Protein AF-A0A4S1DZL4-F1 (afdb_monomer_lite)

Secondary structure (DSSP, 8-state):
--HHHHHHHHHHHHHHHHHHHHHS-------EEEEEE-TTSSSEEEEEE-TTT----TTSEEEEEEETTEEEEEES-S-GGG-TT-TTS----

InterPro domains:
  IPR045391 Protein of unknown function DUF6520 [PF20130] (1-81)

Radius of gyration: 23.51 Å; chains: 1; bounding box: 52×24×74 Å

Structure (mmCIF, N/CA/C/O backbone):
data_AF-A0A4S1DZL4-F1
#
_entry.id   AF-A0A4S1DZL4-F1
#
loop_
_atom_site.group_PDB
_atom_site.id
_atom_site.type_symbol
_atom_site.label_atom_id
_atom_site.label_alt_id
_atom_site.label_comp_id
_atom_site.label_asym_id
_atom_site.label_entity_id
_atom_site.label_seq_id
_atom_site.pdbx_PDB_ins_code
_atom_site.Cartn_x
_atom_site.Cartn_y
_atom_site.Cartn_z
_atom_site.occupancy
_atom_site.B_iso_or_equiv
_atom_site.auth_seq_id
_atom_site.auth_comp_id
_atom_site.auth_asym_id
_atom_site.auth_atom_id
_atom_site.pdbx_PDB_model_num
ATOM 1 N N . MET A 1 1 ? -39.275 -7.529 48.764 1.00 50.50 1 MET A N 1
ATOM 2 C CA . MET A 1 1 ? -38.764 -6.240 48.233 1.00 50.50 1 MET A CA 1
ATOM 3 C C . MET A 1 1 ? -37.496 -6.356 47.355 1.00 50.50 1 MET A C 1
ATOM 5 O O . MET A 1 1 ? -37.039 -5.341 46.857 1.00 50.50 1 MET A O 1
ATOM 9 N N . LYS A 1 2 ? -36.942 -7.558 47.092 1.00 49.97 2 LYS A N 1
ATOM 10 C CA . LYS A 1 2 ? -35.661 -7.739 46.364 1.00 49.97 2 LYS A CA 1
ATOM 11 C C . LYS A 1 2 ? -35.757 -7.720 44.821 1.00 49.97 2 LYS A C 1
ATOM 13 O O . LYS A 1 2 ? -34.814 -7.313 44.160 1.00 49.97 2 LYS A O 1
ATOM 18 N N . LEU A 1 3 ? -36.905 -8.087 44.242 1.00 53.69 3 LEU A N 1
ATOM 19 C CA . LEU A 1 3 ? -37.088 -8.209 42.781 1.00 53.69 3 LEU A CA 1
ATOM 20 C C . LEU A 1 3 ? -37.189 -6.869 42.025 1.00 53.69 3 LEU A C 1
ATOM 22 O O . LEU A 1 3 ? -36.889 -6.814 40.836 1.00 53.69 3 LEU A O 1
ATOM 26 N N . LYS A 1 4 ? -37.599 -5.778 42.691 1.00 52.59 4 LYS A N 1
ATOM 27 C CA . LYS A 1 4 ? -37.749 -4.459 42.044 1.00 52.59 4 LYS A CA 1
ATOM 28 C C . LYS A 1 4 ? -36.413 -3.746 41.818 1.00 52.59 4 LYS A C 1
ATOM 30 O O . LYS A 1 4 ? -36.274 -3.075 40.804 1.00 52.59 4 LYS A O 1
ATOM 35 N N . MET A 1 5 ? -35.430 -3.927 42.706 1.00 52.69 5 MET A N 1
ATOM 36 C CA . MET A 1 5 ? -34.110 -3.299 42.545 1.00 52.69 5 MET A CA 1
ATOM 37 C C . MET A 1 5 ? -33.358 -3.847 41.324 1.00 52.69 5 MET A C 1
ATOM 39 O O . MET A 1 5 ? -32.729 -3.083 40.601 1.00 52.69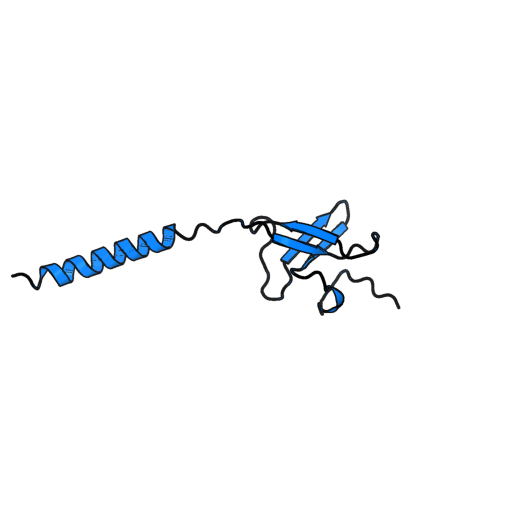 5 MET A O 1
ATOM 43 N N . PHE A 1 6 ? -33.504 -5.140 41.019 1.00 54.12 6 PHE A N 1
ATOM 44 C CA . PHE A 1 6 ? -32.826 -5.767 39.879 1.00 54.12 6 PHE A CA 1
ATOM 45 C C . PHE A 1 6 ? -33.266 -5.192 38.521 1.00 54.12 6 PHE A C 1
ATOM 47 O O . PHE A 1 6 ? -32.440 -5.017 37.632 1.00 54.12 6 PHE A O 1
ATOM 54 N N . LYS A 1 7 ? -34.547 -4.821 38.371 1.00 55.34 7 LYS A N 1
ATOM 55 C CA . LYS A 1 7 ? -35.077 -4.206 37.137 1.00 55.34 7 LYS A CA 1
ATOM 56 C C . LYS A 1 7 ? -34.567 -2.785 36.881 1.00 55.34 7 LYS A C 1
ATOM 58 O O . LYS A 1 7 ? -34.602 -2.345 35.740 1.00 55.34 7 LYS A O 1
ATOM 63 N N . VAL A 1 8 ? -34.114 -2.080 37.917 1.00 60.28 8 VAL A N 1
ATOM 64 C CA . VAL A 1 8 ? -33.611 -0.699 37.808 1.00 60.28 8 VAL A CA 1
ATOM 65 C C . VAL A 1 8 ? -32.095 -0.676 37.623 1.00 60.28 8 VAL A C 1
ATOM 67 O O . VAL A 1 8 ? -31.578 0.153 36.886 1.00 60.28 8 VAL A O 1
ATOM 70 N N . ILE A 1 9 ? -31.378 -1.617 38.239 1.00 63.50 9 ILE A N 1
ATOM 71 C CA . ILE A 1 9 ? -29.912 -1.686 38.172 1.00 63.50 9 ILE A CA 1
ATOM 72 C C . ILE A 1 9 ? -29.444 -2.262 36.828 1.00 63.50 9 ILE A C 1
ATOM 74 O O . ILE A 1 9 ? -28.460 -1.789 36.266 1.00 63.50 9 ILE A O 1
ATOM 78 N N . LEU A 1 10 ? -30.172 -3.240 36.278 1.00 66.94 10 LEU A N 1
ATOM 79 C CA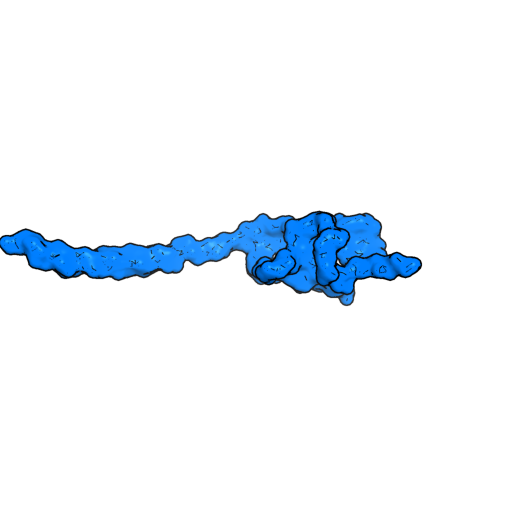 . LEU A 1 10 ? -29.827 -3.885 35.010 1.00 66.94 10 LEU A CA 1
ATOM 80 C C . LEU A 1 10 ? -29.665 -2.902 33.829 1.00 66.94 10 LEU A C 1
ATOM 82 O O . LEU A 1 10 ? -28.620 -2.954 33.184 1.00 66.94 10 LEU A O 1
ATOM 86 N N . PRO A 1 11 ? -30.609 -1.980 33.538 1.00 67.88 11 PRO A N 1
ATOM 87 C CA . PRO A 1 11 ? -30.443 -1.045 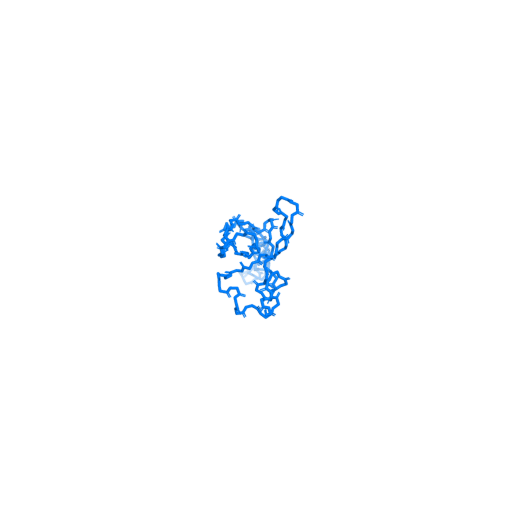32.424 1.00 67.88 11 PRO A CA 1
ATOM 88 C C . PRO A 1 11 ? -29.277 -0.073 32.638 1.00 67.88 11 PRO A C 1
ATOM 90 O O . PRO A 1 11 ? -28.592 0.265 31.680 1.00 67.88 11 PRO A O 1
ATOM 93 N N . VAL A 1 12 ? -29.001 0.335 33.881 1.00 72.94 12 VAL A N 1
ATOM 94 C CA . VAL A 1 12 ? -27.880 1.236 34.197 1.00 72.94 12 VAL A CA 1
ATOM 95 C C . VAL A 1 12 ? -26.541 0.554 33.921 1.00 72.94 12 VAL A C 1
ATOM 97 O O . VAL A 1 12 ? -25.670 1.144 33.289 1.00 72.94 12 VAL A O 1
ATOM 100 N N . VAL A 1 13 ? -26.391 -0.712 34.320 1.00 74.88 13 VAL A N 1
ATOM 101 C CA . VAL A 1 13 ? -25.179 -1.495 34.037 1.00 74.88 13 VAL A CA 1
ATOM 102 C C . VAL A 1 13 ? -25.005 -1.710 32.534 1.00 74.88 13 VAL A C 1
ATOM 104 O O . VAL A 1 13 ? -23.895 -1.566 32.035 1.00 74.88 13 VAL A O 1
ATOM 107 N N . VAL A 1 14 ? -26.087 -1.981 31.797 1.00 76.94 14 VAL A N 1
ATOM 108 C CA . VAL A 1 14 ? -26.046 -2.122 30.331 1.00 76.94 14 VAL A CA 1
ATOM 109 C C . VAL A 1 14 ? -25.601 -0.823 29.657 1.00 76.94 14 VAL A C 1
ATOM 111 O O . VAL A 1 14 ? -24.755 -0.867 28.768 1.00 76.94 14 VAL A O 1
ATOM 114 N N . PHE A 1 15 ? -26.105 0.331 30.103 1.00 73.88 15 PHE A N 1
ATOM 115 C CA . PHE A 1 15 ? -25.688 1.629 29.569 1.00 73.88 15 PHE A CA 1
ATOM 116 C C . PHE A 1 15 ? -24.209 1.922 29.839 1.00 73.88 15 PHE A C 1
ATOM 118 O O . PHE A 1 15 ? -23.494 2.324 28.923 1.00 73.88 15 PHE A O 1
ATOM 125 N N . ILE A 1 16 ? -23.732 1.668 31.061 1.00 76.25 16 ILE A N 1
ATOM 126 C CA . ILE A 1 16 ? -22.322 1.871 31.424 1.00 76.25 16 ILE A CA 1
ATOM 127 C C . ILE A 1 16 ? -21.420 0.933 30.609 1.00 76.25 16 ILE A C 1
ATOM 129 O O . ILE A 1 16 ? -20.403 1.365 30.063 1.00 76.25 16 ILE A O 1
ATOM 133 N N . PHE A 1 17 ? -21.812 -0.333 30.459 1.00 74.50 17 PHE A N 1
ATOM 134 C CA . PHE A 1 17 ? -21.053 -1.319 29.690 1.00 74.50 17 PHE A CA 1
ATOM 135 C C . PHE A 1 17 ? -21.006 -0.972 28.195 1.00 74.50 17 PHE A C 1
ATOM 137 O O . PHE A 1 17 ? -19.949 -1.062 27.576 1.00 74.50 17 PHE A O 1
ATOM 144 N N . ALA A 1 18 ? -22.118 -0.494 27.626 1.00 69.38 18 ALA A N 1
ATOM 145 C CA . ALA A 1 18 ? -22.170 -0.016 26.246 1.00 69.38 18 ALA A CA 1
ATOM 146 C C . ALA A 1 18 ? -21.265 1.208 26.027 1.00 69.38 18 ALA A C 1
ATOM 148 O O . ALA A 1 18 ? -20.514 1.244 25.056 1.00 69.38 18 ALA A O 1
ATOM 149 N N . SER A 1 19 ? -21.272 2.177 26.951 1.00 66.75 19 SER A N 1
ATOM 150 C CA . SER A 1 19 ? -20.372 3.334 26.862 1.00 66.75 19 SER A CA 1
ATOM 151 C C . SER A 1 19 ? -18.896 2.953 26.989 1.00 66.75 19 SER A C 1
ATOM 153 O O . SER A 1 19 ? -18.064 3.529 26.295 1.00 66.75 19 SER A O 1
ATOM 155 N N . ALA A 1 20 ? -18.572 1.950 27.811 1.00 64.62 20 ALA A N 1
ATOM 156 C CA . ALA A 1 20 ? -17.207 1.459 27.954 1.00 64.62 20 ALA A CA 1
ATOM 157 C C . ALA A 1 20 ? -16.711 0.764 26.676 1.00 64.62 20 ALA A C 1
ATOM 159 O O . ALA A 1 20 ? -15.588 1.013 26.252 1.00 64.62 20 ALA A O 1
ATOM 160 N N . LEU A 1 21 ? -17.549 -0.048 26.018 1.00 63.44 21 LEU A N 1
ATOM 161 C CA . LEU A 1 21 ? -17.200 -0.733 24.764 1.00 63.44 21 LEU A CA 1
ATOM 162 C C . LEU A 1 21 ? -16.817 0.243 23.639 1.00 63.44 21 LEU A C 1
ATOM 164 O O . LEU A 1 21 ? -15.891 -0.042 22.883 1.00 63.44 21 LEU A O 1
ATOM 168 N N . CYS A 1 22 ? -17.458 1.414 23.570 1.00 59.78 22 CYS A N 1
ATOM 169 C CA . CYS A 1 22 ? -17.114 2.456 22.596 1.00 59.78 22 CYS A CA 1
ATOM 170 C C . CYS A 1 22 ? -15.727 3.083 22.829 1.00 59.78 22 CYS A C 1
ATOM 172 O O . CYS A 1 22 ? -15.160 3.657 21.906 1.00 59.78 22 CYS A O 1
ATOM 174 N N . SER A 1 23 ? -15.167 2.996 24.040 1.00 59.84 23 SER A N 1
ATOM 175 C CA . SER A 1 23 ? -13.857 3.582 24.367 1.00 59.84 23 SER A CA 1
ATOM 176 C C . SER A 1 23 ? -12.672 2.653 24.086 1.00 59.84 23 SER A C 1
ATOM 178 O O . SER A 1 23 ? -11.536 3.119 24.077 1.00 59.84 23 SER A O 1
ATOM 180 N N . PHE A 1 24 ? -12.905 1.359 23.837 1.00 58.75 24 PHE A N 1
ATOM 181 C CA . PHE A 1 24 ? -11.834 0.388 23.564 1.00 58.75 24 PHE A CA 1
ATOM 182 C C . PHE A 1 24 ? -11.501 0.223 22.080 1.00 58.75 24 PHE A C 1
ATOM 184 O O . PHE A 1 24 ? -10.532 -0.459 21.750 1.00 58.75 24 PHE A O 1
ATOM 191 N N . THR A 1 25 ? -12.241 0.860 21.172 1.00 57.47 25 THR A N 1
ATOM 192 C CA . THR A 1 25 ? -11.871 0.893 19.753 1.00 57.47 25 THR A CA 1
ATOM 193 C C . THR A 1 25 ? -10.809 1.966 19.522 1.00 57.47 25 THR A C 1
ATOM 195 O O . THR A 1 25 ? -11.036 2.963 18.840 1.00 57.47 25 THR A O 1
ATOM 198 N N . VAL A 1 26 ? -9.635 1.785 20.125 1.00 55.78 26 VAL A N 1
ATOM 199 C CA . VAL A 1 26 ? -8.428 2.468 19.662 1.00 55.78 26 VAL A CA 1
ATOM 200 C C . VAL A 1 26 ? -8.132 1.862 18.297 1.00 55.78 26 VAL A C 1
ATOM 202 O O . VAL A 1 26 ? -7.813 0.677 18.195 1.00 55.78 26 VAL A O 1
ATOM 205 N N . ASN A 1 27 ? -8.339 2.644 17.239 1.00 56.19 27 ASN A N 1
ATOM 206 C CA . ASN A 1 27 ? -7.986 2.260 15.881 1.00 56.19 27 ASN A CA 1
ATOM 207 C C . ASN A 1 27 ? -6.457 2.151 15.852 1.00 56.19 27 ASN A C 1
ATOM 209 O O . ASN A 1 27 ? -5.758 3.151 15.725 1.00 56.19 27 ASN A O 1
ATOM 213 N N . SER A 1 28 ? -5.937 0.965 16.157 1.00 56.38 28 SER A N 1
ATOM 214 C CA . SER A 1 28 ? -4.506 0.771 16.338 1.00 56.38 28 SER A CA 1
ATOM 215 C C . SER A 1 28 ? -3.846 0.945 14.973 1.00 56.38 28 SER A C 1
ATOM 217 O O . SER A 1 28 ? -4.126 0.174 14.053 1.00 56.38 28 SER A O 1
ATOM 219 N N . ASP A 1 29 ? -2.993 1.961 14.832 1.00 65.44 29 ASP A N 1
ATOM 220 C CA . ASP A 1 29 ? -2.126 2.141 13.667 1.00 65.44 29 ASP A CA 1
ATOM 221 C C . ASP A 1 29 ? -1.102 1.005 13.632 1.00 65.44 29 ASP A C 1
ATOM 223 O O . ASP A 1 29 ? 0.027 1.121 14.106 1.00 65.44 29 ASP A O 1
ATOM 227 N N . ILE A 1 30 ? -1.529 -0.146 13.124 1.00 74.12 30 ILE A N 1
ATOM 228 C CA . ILE A 1 30 ? -0.652 -1.286 12.901 1.00 74.12 30 ILE A CA 1
ATOM 229 C C . ILE A 1 30 ? 0.098 -1.006 11.596 1.00 74.12 30 ILE A C 1
ATOM 231 O O . ILE A 1 30 ? -0.564 -0.843 10.565 1.00 74.12 30 ILE A O 1
ATOM 235 N N . PRO A 1 31 ? 1.442 -0.942 11.612 1.00 80.88 31 PRO A N 1
ATOM 236 C CA . PRO A 1 31 ? 2.211 -0.804 10.389 1.00 80.88 31 PRO A CA 1
ATOM 237 C C . PRO A 1 31 ? 1.989 -2.030 9.501 1.00 80.88 31 PRO A C 1
ATOM 239 O O . PRO A 1 31 ? 1.965 -3.167 9.975 1.00 80.88 31 PRO A O 1
ATOM 242 N N . ARG A 1 32 ? 1.805 -1.797 8.206 1.00 81.50 32 ARG A N 1
ATOM 243 C CA . ARG A 1 32 ? 1.577 -2.828 7.192 1.00 81.50 32 ARG A CA 1
ATOM 244 C C . ARG A 1 32 ? 2.546 -2.629 6.044 1.00 81.50 32 ARG A C 1
ATOM 246 O O . ARG A 1 32 ? 2.886 -1.498 5.716 1.00 81.50 32 ARG A O 1
ATOM 253 N N . VAL A 1 33 ? 2.953 -3.726 5.423 1.00 87.31 33 VAL A N 1
ATOM 254 C CA . VAL A 1 33 ? 3.719 -3.677 4.178 1.00 87.31 33 VAL A CA 1
ATOM 255 C C . VAL A 1 33 ? 2.740 -3.531 3.019 1.00 87.31 33 VAL A C 1
ATOM 257 O O . VAL A 1 33 ? 1.697 -4.184 2.988 1.00 87.31 33 VAL A O 1
ATOM 260 N N . ALA A 1 34 ? 3.073 -2.639 2.101 1.00 86.69 34 ALA A N 1
ATOM 261 C CA . ALA A 1 34 ? 2.355 -2.379 0.872 1.00 86.69 34 ALA A CA 1
ATOM 262 C C . ALA A 1 34 ? 3.324 -2.436 -0.306 1.00 86.69 34 ALA A C 1
ATOM 264 O O . ALA A 1 34 ? 4.514 -2.169 -0.148 1.00 86.69 34 ALA A O 1
ATOM 265 N N . TYR A 1 35 ? 2.795 -2.751 -1.480 1.00 86.94 35 TYR A N 1
ATOM 266 C CA . TYR A 1 35 ? 3.579 -2.994 -2.682 1.00 86.94 35 TYR A CA 1
ATOM 267 C C . TYR A 1 35 ? 3.141 -2.077 -3.816 1.00 86.94 35 TYR A C 1
ATOM 269 O O . TYR A 1 35 ? 1.962 -1.739 -3.917 1.00 86.94 35 TYR A O 1
ATOM 277 N N . TYR A 1 36 ? 4.079 -1.684 -4.669 1.00 85.19 36 TYR A N 1
ATOM 278 C CA . TYR A 1 36 ? 3.806 -0.912 -5.878 1.00 85.19 36 TYR A CA 1
ATOM 279 C C . TYR A 1 36 ? 4.793 -1.264 -6.987 1.00 85.19 36 TYR A C 1
ATOM 281 O O . TYR A 1 36 ? 5.874 -1.791 -6.728 1.00 85.19 36 TYR A O 1
ATOM 289 N N . ASP A 1 37 ? 4.401 -0.980 -8.224 1.00 84.44 37 ASP A N 1
ATOM 290 C CA . ASP A 1 37 ? 5.249 -1.157 -9.399 1.00 84.44 37 ASP A CA 1
ATOM 291 C C . ASP A 1 37 ? 5.802 0.206 -9.829 1.00 84.44 37 ASP A C 1
ATOM 293 O O . ASP A 1 37 ? 5.031 1.154 -10.010 1.00 84.44 37 ASP A O 1
ATOM 297 N N . ASP A 1 38 ? 7.127 0.315 -9.955 1.00 81.88 38 ASP A N 1
ATOM 298 C CA . ASP A 1 38 ? 7.783 1.492 -10.523 1.00 81.88 38 ASP A CA 1
ATOM 299 C C . ASP A 1 38 ? 8.352 1.128 -11.897 1.00 81.88 38 ASP A C 1
ATOM 301 O O . ASP A 1 38 ? 9.306 0.358 -11.970 1.00 81.88 38 ASP A O 1
ATOM 305 N N . PRO A 1 39 ? 7.853 1.718 -12.997 1.00 77.06 39 PRO A N 1
ATOM 306 C CA . PRO A 1 39 ? 8.334 1.388 -14.336 1.00 77.06 39 PRO A CA 1
ATOM 307 C C . PRO A 1 39 ? 9.823 1.707 -14.561 1.00 77.06 39 PRO A C 1
ATOM 309 O O . PRO A 1 39 ? 10.408 1.234 -15.534 1.00 77.06 39 PRO A O 1
ATOM 312 N N . ASN A 1 40 ? 10.445 2.513 -13.696 1.00 80.00 40 ASN A N 1
ATOM 313 C CA . ASN A 1 40 ? 11.860 2.872 -13.776 1.00 80.00 40 ASN A CA 1
ATOM 314 C C . ASN A 1 40 ? 12.770 1.936 -12.966 1.00 80.00 40 ASN A C 1
ATOM 316 O O . ASN A 1 40 ? 13.988 1.969 -13.155 1.00 80.00 40 ASN A O 1
ATOM 320 N N . ILE A 1 41 ? 12.215 1.130 -12.055 1.00 81.62 41 ILE A N 1
ATOM 321 C CA . ILE A 1 41 ? 12.970 0.218 -11.193 1.00 81.62 41 ILE A CA 1
ATOM 322 C C . ILE A 1 41 ? 12.495 -1.201 -11.478 1.00 81.62 41 ILE A C 1
ATOM 324 O O . ILE A 1 41 ? 11.329 -1.528 -11.314 1.00 81.62 41 ILE A O 1
ATOM 328 N N . ALA A 1 42 ? 13.408 -2.077 -11.891 1.00 81.75 42 ALA A N 1
ATOM 329 C CA . ALA A 1 42 ? 13.041 -3.460 -12.153 1.00 81.75 42 ALA A CA 1
ATOM 330 C C . ALA A 1 42 ? 12.569 -4.157 -10.861 1.00 81.75 42 ALA A C 1
ATOM 332 O O . ALA A 1 42 ? 13.336 -4.288 -9.906 1.00 81.75 42 ALA A O 1
ATOM 333 N N . GLY A 1 43 ? 11.334 -4.660 -10.881 1.00 82.44 43 GLY A N 1
ATOM 334 C CA . GLY A 1 43 ? 10.742 -5.457 -9.807 1.00 82.44 43 GLY A CA 1
ATOM 335 C C . GLY A 1 43 ? 9.794 -4.677 -8.894 1.00 82.44 43 GLY A C 1
ATOM 336 O O . GLY A 1 43 ? 9.822 -3.450 -8.819 1.00 82.44 43 GLY A O 1
ATOM 337 N N . VAL A 1 44 ? 8.963 -5.426 -8.168 1.00 86.94 44 VAL A N 1
ATOM 338 C CA . VAL A 1 44 ? 7.966 -4.872 -7.244 1.00 86.94 44 VAL A CA 1
ATOM 339 C C . VAL A 1 44 ? 8.657 -4.231 -6.046 1.00 86.94 44 VAL A C 1
ATOM 341 O O . VAL A 1 44 ? 9.502 -4.847 -5.397 1.00 86.94 44 VAL A O 1
ATOM 344 N N . GLN A 1 45 ? 8.275 -2.994 -5.749 1.00 87.25 45 GLN A N 1
ATOM 345 C CA . GLN A 1 45 ? 8.783 -2.232 -4.619 1.00 87.25 45 GLN A CA 1
ATOM 346 C C . GLN A 1 45 ? 7.882 -2.417 -3.399 1.00 87.25 45 GLN A C 1
ATOM 348 O O . GLN A 1 45 ? 6.672 -2.612 -3.528 1.00 87.25 45 GLN A O 1
ATOM 353 N N . GLU A 1 46 ? 8.467 -2.315 -2.207 1.00 89.00 46 GLU A N 1
ATOM 354 C CA . GLU A 1 46 ? 7.755 -2.419 -0.933 1.00 89.00 46 GLU A CA 1
ATOM 355 C C . GLU A 1 46 ? 7.897 -1.141 -0.100 1.00 89.00 46 GLU A C 1
ATOM 357 O O . GLU A 1 46 ? 8.919 -0.453 -0.123 1.00 89.00 46 GLU A O 1
ATOM 362 N N . VAL A 1 47 ? 6.851 -0.807 0.651 1.00 86.38 47 VAL A N 1
ATOM 363 C CA . VAL A 1 47 ? 6.824 0.338 1.561 1.00 86.38 47 VAL A CA 1
ATOM 364 C C . VAL A 1 47 ? 6.002 0.002 2.798 1.00 86.38 47 VAL A C 1
ATOM 366 O O . VAL A 1 47 ? 4.981 -0.679 2.725 1.00 86.38 47 VAL A O 1
ATOM 369 N N . THR A 1 48 ? 6.440 0.480 3.962 1.00 86.62 48 THR A N 1
ATOM 370 C CA . THR A 1 48 ? 5.665 0.338 5.199 1.00 86.62 48 THR A CA 1
ATOM 371 C C . THR A 1 48 ? 4.720 1.524 5.357 1.00 86.62 48 THR A C 1
ATOM 373 O O . THR A 1 48 ? 5.157 2.672 5.388 1.00 86.62 48 THR A O 1
ATOM 376 N N . ILE A 1 49 ? 3.430 1.236 5.482 1.00 82.38 49 ILE A N 1
ATOM 377 C CA . ILE A 1 49 ? 2.350 2.205 5.679 1.00 82.38 49 ILE A CA 1
ATOM 378 C C . ILE A 1 49 ? 1.660 1.998 7.028 1.00 82.38 49 ILE A C 1
ATOM 380 O O . ILE A 1 49 ? 1.792 0.960 7.670 1.00 82.38 49 ILE A O 1
ATOM 384 N N . THR A 1 50 ? 0.872 2.982 7.434 1.00 77.38 50 THR A N 1
ATOM 385 C CA . THR A 1 50 ? -0.014 2.954 8.607 1.00 77.38 50 THR A CA 1
ATOM 386 C C . THR A 1 50 ? -1.452 3.247 8.178 1.00 77.38 50 THR A C 1
ATOM 388 O O . THR A 1 50 ? -1.685 3.766 7.086 1.00 77.38 50 THR A O 1
ATOM 391 N N . CYS A 1 51 ? -2.440 2.962 9.028 1.00 67.19 51 CYS A N 1
ATOM 392 C CA . CYS A 1 51 ? -3.841 3.266 8.716 1.00 67.19 51 CYS A CA 1
ATOM 393 C C . CYS A 1 51 ? -4.096 4.778 8.562 1.00 67.19 51 CYS A C 1
ATOM 395 O O . CYS A 1 51 ? -4.963 5.171 7.786 1.00 67.19 51 CYS A O 1
ATOM 397 N N . LEU A 1 52 ? -3.322 5.622 9.256 1.00 66.75 52 LEU A N 1
ATOM 398 C CA . LEU A 1 52 ? -3.311 7.079 9.068 1.00 66.75 52 LEU A CA 1
ATOM 399 C C . LEU A 1 52 ? -2.861 7.519 7.672 1.00 66.75 52 LEU A C 1
ATOM 401 O O . LEU A 1 52 ? -3.319 8.548 7.181 1.00 66.75 52 LEU A O 1
ATOM 405 N N . THR A 1 53 ? -1.934 6.782 7.058 1.00 68.94 53 THR A N 1
ATOM 406 C CA . THR A 1 53 ? -1.395 7.131 5.737 1.00 68.94 53 THR A CA 1
ATOM 407 C C . THR A 1 53 ? -2.236 6.535 4.616 1.00 68.94 53 THR A C 1
ATOM 409 O O . THR A 1 53 ? -2.432 7.203 3.605 1.00 68.94 53 THR A O 1
ATOM 412 N N . CYS A 1 54 ? -2.783 5.329 4.808 1.00 69.69 54 CYS A N 1
ATOM 413 C CA . CYS A 1 54 ? -3.595 4.644 3.809 1.00 69.69 54 CYS A CA 1
ATOM 414 C C . CYS A 1 54 ? -4.672 3.750 4.431 1.00 69.69 54 CYS A C 1
ATOM 416 O O . CYS A 1 54 ? -4.385 2.871 5.245 1.00 69.69 54 CYS A O 1
ATOM 418 N N . SER A 1 55 ? -5.918 3.920 3.985 1.00 64.38 55 SER A N 1
ATOM 419 C CA . SER A 1 55 ? -7.046 3.072 4.373 1.00 64.38 55 SER A CA 1
ATOM 420 C C . SER A 1 55 ? -7.318 2.013 3.312 1.00 64.38 55 SER A C 1
ATOM 422 O O . SER A 1 55 ? -7.557 2.367 2.165 1.00 64.38 55 SER A O 1
ATOM 424 N N . ILE A 1 56 ? -7.379 0.740 3.703 1.00 62.12 56 ILE A N 1
ATOM 425 C CA . ILE A 1 56 ? -7.730 -0.367 2.801 1.00 62.12 56 ILE A CA 1
ATOM 426 C C . ILE A 1 56 ? -9.068 -0.064 2.124 1.00 62.12 56 ILE A C 1
ATOM 428 O O . ILE A 1 56 ? -10.106 -0.009 2.788 1.00 62.12 56 ILE A O 1
ATOM 432 N N . THR A 1 57 ? -9.051 0.118 0.809 1.00 59.50 57 THR A N 1
ATOM 433 C CA . THR A 1 57 ? -10.285 0.166 0.033 1.00 59.50 57 THR A CA 1
ATOM 434 C C . THR A 1 57 ? -10.736 -1.276 -0.203 1.00 59.50 57 THR A C 1
ATOM 436 O O . THR A 1 57 ? -9.918 -2.184 -0.359 1.00 59.50 57 THR A O 1
ATOM 439 N N . GLY A 1 58 ? -12.045 -1.535 -0.154 1.00 51.00 58 GLY A N 1
ATOM 440 C CA . GLY A 1 58 ? -12.609 -2.896 -0.194 1.00 51.00 58 GLY A CA 1
ATOM 441 C C . GLY A 1 58 ? -12.308 -3.708 -1.466 1.00 51.00 58 GLY A C 1
ATOM 442 O O . GLY A 1 58 ? -12.800 -4.824 -1.588 1.00 51.00 58 GLY A O 1
ATOM 443 N N . THR A 1 59 ? -1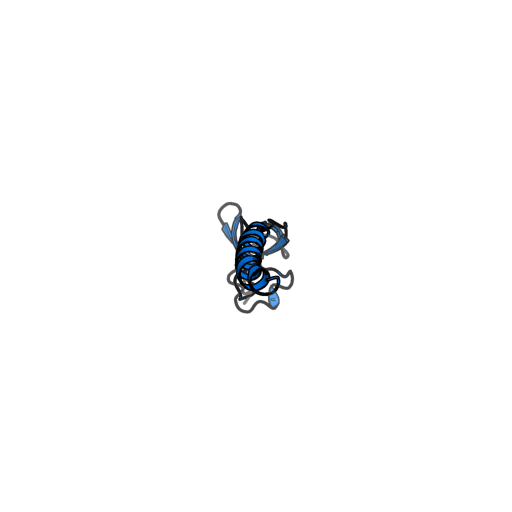1.528 -3.162 -2.402 1.00 59.12 59 THR A N 1
ATOM 444 C CA . THR A 1 59 ? -11.083 -3.777 -3.659 1.00 59.12 59 THR A CA 1
ATOM 445 C C . THR A 1 59 ? -9.694 -4.421 -3.573 1.00 59.12 59 THR A C 1
ATOM 447 O O . THR A 1 59 ? -9.269 -5.048 -4.536 1.00 59.12 59 THR A O 1
ATOM 450 N N . GLY A 1 60 ? -8.993 -4.309 -2.437 1.00 59.16 60 GLY A N 1
ATOM 451 C CA . GLY A 1 60 ? -7.610 -4.792 -2.279 1.00 59.16 60 GLY A CA 1
ATOM 452 C C . GLY A 1 60 ? -6.546 -3.724 -2.563 1.00 59.16 60 GLY A C 1
ATOM 453 O O . GLY A 1 60 ? -5.376 -3.918 -2.211 1.00 59.16 60 GLY A O 1
ATOM 454 N N . ASP A 1 61 ? -6.976 -2.582 -3.101 1.00 61.25 61 ASP A N 1
ATOM 455 C CA . ASP A 1 61 ? -6.175 -1.376 -3.270 1.00 61.25 61 ASP A CA 1
ATOM 456 C C . ASP A 1 61 ? -6.060 -0.646 -1.928 1.00 61.25 61 ASP A C 1
ATOM 458 O O . ASP A 1 61 ? -7.037 -0.496 -1.186 1.00 61.25 61 ASP A O 1
ATOM 462 N N . LEU A 1 62 ? -4.862 -0.179 -1.591 1.00 68.00 62 LEU A N 1
ATOM 463 C CA . LEU A 1 62 ? -4.638 0.521 -0.329 1.00 68.00 62 LEU A CA 1
ATOM 464 C C . LEU A 1 62 ? -4.851 2.027 -0.495 1.00 68.00 62 LEU A C 1
ATOM 466 O O . LEU A 1 62 ? -5.634 2.613 0.237 1.00 68.00 62 LEU A O 1
ATOM 470 N N . CYS A 1 63 ? -4.16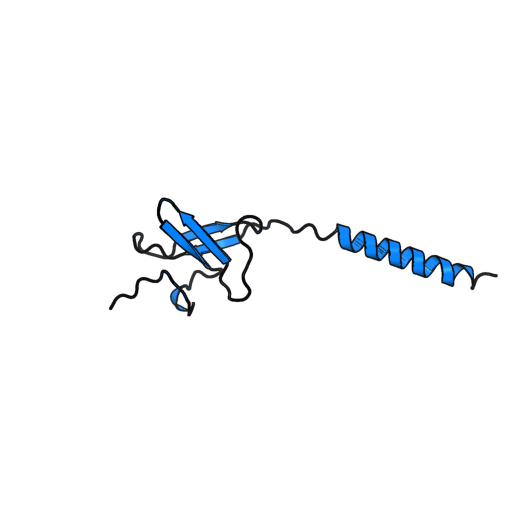3 2.672 -1.434 1.00 75.19 63 CYS A N 1
ATOM 471 C CA . CYS A 1 63 ? -4.173 4.133 -1.607 1.00 75.19 63 CYS A CA 1
ATOM 472 C C . CYS A 1 63 ? -3.199 4.541 -2.720 1.00 75.19 63 CYS A C 1
ATOM 474 O O . CYS A 1 63 ? -2.366 3.740 -3.137 1.00 75.19 63 CYS A O 1
ATOM 476 N N . LYS A 1 64 ? -3.224 5.815 -3.123 1.00 79.06 64 LYS A N 1
ATOM 477 C CA . LYS A 1 64 ? -2.165 6.406 -3.949 1.00 79.06 64 LYS A CA 1
ATOM 478 C C . LYS A 1 64 ? -1.187 7.179 -3.072 1.00 79.06 64 LYS A C 1
ATOM 480 O O . LYS A 1 64 ? -1.616 7.977 -2.242 1.00 79.06 64 LYS A O 1
ATOM 485 N N . ILE A 1 65 ? 0.107 6.967 -3.278 1.00 76.38 65 ILE A N 1
ATOM 486 C CA . ILE A 1 65 ? 1.183 7.728 -2.639 1.00 76.38 65 ILE A CA 1
ATOM 487 C C . ILE A 1 65 ? 1.991 8.485 -3.685 1.00 76.38 65 ILE A C 1
ATOM 489 O O . ILE A 1 65 ? 2.039 8.092 -4.847 1.00 76.38 65 ILE A O 1
ATOM 493 N N . GLN A 1 66 ? 2.654 9.559 -3.273 1.00 78.44 66 GLN A N 1
ATOM 494 C CA . GLN A 1 66 ? 3.614 10.263 -4.114 1.00 78.44 66 GLN A CA 1
ATOM 495 C C . GLN A 1 66 ? 5.034 9.878 -3.685 1.00 78.44 66 GLN A C 1
ATOM 497 O O . GLN A 1 66 ? 5.404 10.090 -2.530 1.00 78.44 66 GLN A O 1
ATOM 502 N N . VAL A 1 67 ? 5.834 9.338 -4.608 1.00 70.25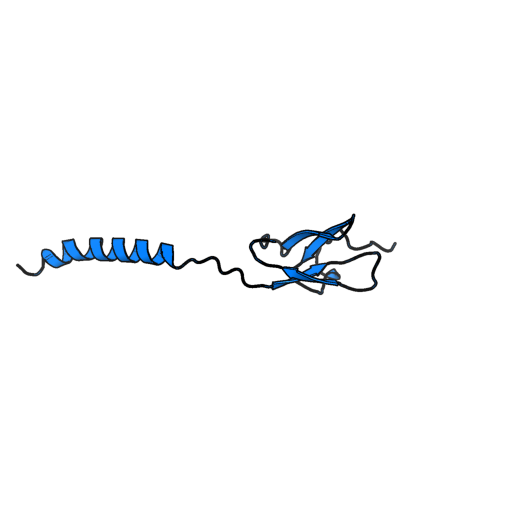 67 VAL A N 1
ATOM 503 C CA . VAL A 1 67 ? 7.266 9.071 -4.393 1.00 70.25 67 VAL A CA 1
ATOM 504 C C . VAL A 1 67 ? 8.046 9.898 -5.412 1.00 70.25 67 VAL A C 1
ATOM 506 O O . VAL A 1 67 ? 7.975 9.680 -6.621 1.00 70.25 67 VAL A O 1
ATOM 509 N N . GLY A 1 68 ? 8.744 10.928 -4.928 1.00 75.44 68 GLY A N 1
ATOM 510 C CA . GLY A 1 68 ? 9.375 11.921 -5.798 1.00 75.44 68 GLY A CA 1
ATOM 511 C C . GLY A 1 68 ? 8.338 12.678 -6.653 1.00 75.44 68 GLY A C 1
ATOM 512 O O . GLY A 1 68 ? 7.370 13.208 -6.099 1.00 75.44 68 GLY A O 1
ATOM 513 N N . PRO A 1 69 ? 8.522 12.783 -7.983 1.00 76.19 69 PRO A N 1
ATOM 514 C CA . PRO A 1 69 ? 7.573 13.459 -8.871 1.00 76.19 69 PRO A CA 1
ATOM 515 C C . PRO A 1 69 ? 6.413 12.563 -9.345 1.00 76.19 69 PRO A C 1
ATOM 517 O O . PRO A 1 69 ? 5.525 13.048 -10.045 1.00 76.19 69 PRO A O 1
ATOM 520 N N . PHE A 1 70 ? 6.409 11.274 -8.997 1.00 76.62 70 PHE A N 1
ATOM 521 C CA . PHE A 1 70 ? 5.465 10.289 -9.527 1.00 76.62 70 PHE A CA 1
ATOM 522 C C . PHE A 1 70 ? 4.442 9.849 -8.472 1.00 76.62 70 PHE A C 1
ATOM 524 O O . PHE A 1 70 ? 4.705 9.894 -7.269 1.00 76.62 70 PHE A O 1
ATOM 531 N N . HIS A 1 71 ? 3.263 9.426 -8.937 1.00 77.94 71 HIS A N 1
ATOM 532 C CA . HIS A 1 71 ? 2.188 8.901 -8.095 1.00 77.94 71 HIS A CA 1
ATOM 533 C C . HIS A 1 71 ? 2.054 7.396 -8.307 1.00 77.94 71 HIS A C 1
ATOM 535 O O . HIS A 1 71 ? 1.878 6.952 -9.440 1.00 77.94 71 HIS A O 1
ATOM 541 N N . TYR A 1 72 ? 2.090 6.640 -7.212 1.00 79.06 72 TYR A N 1
ATOM 542 C CA . TYR A 1 72 ? 2.035 5.187 -7.210 1.00 79.06 72 TYR A CA 1
ATOM 543 C C . TYR A 1 72 ? 0.798 4.677 -6.479 1.00 79.06 72 TYR A C 1
ATOM 545 O O . TYR A 1 72 ? 0.455 5.175 -5.410 1.00 79.06 72 TYR A O 1
ATOM 553 N N . GLN A 1 73 ? 0.130 3.677 -7.046 1.00 83.88 73 GLN A N 1
ATOM 554 C CA . GLN A 1 73 ? -0.955 2.945 -6.406 1.00 83.88 73 GLN A CA 1
ATOM 555 C C . GLN A 1 73 ? -0.349 1.823 -5.562 1.00 83.88 73 GLN A C 1
ATOM 557 O O . GLN A 1 73 ? 0.426 1.012 -6.063 1.00 83.88 73 GLN A O 1
ATOM 562 N N . LEU A 1 74 ? -0.701 1.800 -4.279 1.00 83.62 74 LEU A N 1
ATOM 563 C CA . LEU A 1 74 ? -0.287 0.774 -3.336 1.00 83.62 74 LEU A CA 1
ATOM 564 C C . LEU A 1 74 ? -1.293 -0.373 -3.295 1.00 83.62 74 LEU A C 1
ATOM 566 O O . LEU A 1 74 ? -2.510 -0.151 -3.264 1.00 83.62 74 LEU A O 1
ATOM 570 N N . TYR A 1 75 ? -0.763 -1.585 -3.177 1.00 84.19 75 TYR A N 1
ATOM 571 C CA . TYR A 1 75 ? -1.510 -2.832 -3.075 1.00 84.19 75 TYR A CA 1
ATOM 572 C C . TYR A 1 75 ? -1.079 -3.629 -1.849 1.00 84.19 75 TYR A C 1
ATOM 574 O O . TYR A 1 75 ? 0.035 -3.500 -1.342 1.00 84.19 75 TYR A O 1
ATOM 582 N N . SER A 1 76 ? -1.981 -4.478 -1.370 1.00 81.75 76 SER A N 1
ATOM 583 C CA . SER A 1 76 ? -1.742 -5.350 -0.213 1.00 81.75 76 SER A CA 1
ATOM 584 C C . SER A 1 76 ? -0.974 -6.638 -0.538 1.00 81.75 76 SER A C 1
ATOM 586 O O . SER A 1 76 ? -0.650 -7.392 0.376 1.00 81.75 76 SER A O 1
ATOM 588 N N . THR A 1 77 ? -0.676 -6.892 -1.816 1.00 83.00 77 THR A N 1
ATOM 589 C CA . THR A 1 77 ? 0.011 -8.096 -2.305 1.00 83.00 77 THR A CA 1
ATOM 590 C C . THR A 1 77 ? 1.196 -7.739 -3.196 1.00 83.00 77 THR A C 1
ATOM 592 O O . THR A 1 77 ? 1.139 -6.747 -3.921 1.00 83.00 77 THR A O 1
ATOM 595 N N . SER A 1 78 ? 2.243 -8.565 -3.165 1.00 83.00 78 SER A N 1
ATOM 596 C CA . SER A 1 78 ? 3.376 -8.492 -4.092 1.00 83.00 78 SER A CA 1
ATOM 597 C C . SER A 1 78 ? 3.040 -9.029 -5.487 1.00 83.00 78 SER A C 1
ATOM 599 O O . SER A 1 78 ? 3.740 -8.714 -6.445 1.00 83.00 78 SER A O 1
ATOM 601 N N . ASP A 1 79 ? 1.968 -9.815 -5.624 1.00 82.62 79 ASP A N 1
ATOM 602 C CA . ASP A 1 79 ? 1.536 -10.414 -6.893 1.00 82.62 79 ASP A CA 1
ATOM 603 C C . ASP A 1 79 ? 0.711 -9.418 -7.723 1.00 82.62 79 ASP A C 1
ATOM 605 O O . ASP A 1 79 ? -0.473 -9.620 -8.008 1.00 82.62 79 ASP A O 1
ATOM 609 N N . LEU A 1 80 ? 1.346 -8.308 -8.103 1.00 77.44 80 LEU A N 1
ATOM 610 C CA . LEU A 1 80 ? 0.709 -7.194 -8.812 1.00 77.44 80 LEU A CA 1
ATOM 611 C C . LEU A 1 80 ? 0.126 -7.581 -10.180 1.00 77.44 80 LEU A C 1
ATOM 613 O O . LEU A 1 80 ? -0.752 -6.891 -10.697 1.00 77.44 80 LEU A O 1
ATOM 617 N N . ASP A 1 81 ? 0.571 -8.701 -10.749 1.00 76.56 81 ASP A N 1
ATOM 618 C CA . ASP A 1 81 ? 0.058 -9.255 -12.002 1.00 76.56 81 ASP A CA 1
ATOM 619 C C . ASP A 1 81 ? -1.375 -9.785 -11.903 1.00 76.56 81 ASP A C 1
ATOM 621 O O . ASP A 1 81 ? -2.068 -9.866 -12.918 1.00 76.56 81 ASP A O 1
ATOM 625 N N . LEU A 1 82 ? -1.818 -10.144 -10.696 1.00 77.62 82 LEU A N 1
ATOM 626 C CA . LEU A 1 82 ? -3.158 -10.673 -10.442 1.00 77.62 82 LEU A CA 1
ATOM 627 C C . LEU A 1 82 ? -4.184 -9.562 -10.183 1.00 77.62 82 LEU A C 1
ATOM 629 O O . LEU A 1 82 ? -5.388 -9.825 -10.154 1.00 77.62 82 LEU A O 1
ATOM 633 N N . VAL A 1 83 ? -3.724 -8.322 -10.001 1.00 75.31 83 VAL A N 1
ATOM 634 C CA . VAL A 1 83 ? -4.592 -7.174 -9.749 1.00 75.31 83 VAL A CA 1
ATOM 635 C C . VAL A 1 83 ? -5.140 -6.653 -11.077 1.00 75.31 83 VAL A C 1
ATOM 637 O O . VAL A 1 83 ? -4.415 -6.089 -11.893 1.00 75.31 83 VAL A O 1
ATOM 640 N N . GLN A 1 84 ? -6.448 -6.829 -11.291 1.00 67.38 84 GLN A N 1
ATOM 641 C CA . GLN A 1 84 ? -7.116 -6.479 -12.554 1.00 67.38 84 GLN A CA 1
ATOM 642 C C . GLN A 1 84 ? -7.034 -4.987 -12.910 1.00 67.38 84 GLN A C 1
ATOM 644 O O . GLN A 1 84 ? -7.007 -4.650 -14.089 1.00 67.38 84 GLN A O 1
ATOM 649 N N . ASN A 1 85 ? -6.964 -4.106 -11.909 1.00 64.06 85 ASN A N 1
ATOM 650 C CA . ASN A 1 85 ? -6.916 -2.654 -12.088 1.00 64.06 85 ASN A CA 1
ATOM 651 C C . ASN A 1 85 ? -5.545 -2.081 -11.720 1.00 64.06 85 ASN A C 1
ATOM 653 O O . ASN A 1 85 ? -5.470 -1.029 -11.087 1.00 64.06 85 ASN A O 1
ATOM 657 N N . ASN A 1 86 ? -4.454 -2.767 -12.079 1.00 68.38 86 ASN A N 1
ATOM 658 C CA . ASN A 1 86 ? -3.136 -2.203 -11.835 1.00 68.38 86 ASN A CA 1
ATOM 659 C C . ASN A 1 86 ? -2.841 -1.037 -12.794 1.00 68.38 86 ASN A C 1
ATOM 661 O O . ASN A 1 86 ? -2.242 -1.231 -13.849 1.00 68.38 86 ASN A O 1
ATOM 665 N N . GLU A 1 87 ? -3.270 0.174 -12.421 1.00 62.59 87 GLU A N 1
ATOM 666 C CA . GLU A 1 87 ? -3.195 1.395 -13.244 1.00 62.59 87 GLU A CA 1
ATOM 667 C C . GLU A 1 87 ? -1.765 1.794 -13.651 1.00 62.59 87 GLU A C 1
ATOM 669 O O . GLU A 1 87 ? -1.591 2.635 -14.530 1.00 62.59 87 GLU A O 1
ATOM 674 N N . LEU A 1 88 ? -0.743 1.214 -13.016 1.00 63.12 88 LEU A N 1
ATOM 675 C CA . LEU A 1 88 ? 0.665 1.551 -13.235 1.00 63.12 88 LEU A CA 1
ATOM 676 C C . LEU A 1 88 ? 1.489 0.405 -13.808 1.00 63.12 88 LEU A C 1
ATOM 678 O O . LEU A 1 88 ? 2.662 0.615 -14.111 1.00 63.12 88 LEU A O 1
ATOM 682 N N . LYS A 1 89 ? 0.892 -0.779 -13.994 1.00 59.84 89 LYS A N 1
ATOM 683 C CA . LYS A 1 89 ? 1.577 -1.871 -14.678 1.00 59.84 89 LYS A CA 1
ATOM 684 C C . LYS A 1 89 ? 1.906 -1.410 -16.091 1.00 59.84 89 LYS A C 1
ATOM 686 O O . LYS A 1 89 ? 1.008 -1.119 -16.884 1.00 59.84 89 LYS A O 1
ATOM 691 N N . LEU A 1 90 ? 3.194 -1.349 -16.411 1.00 52.81 90 LEU A N 1
ATOM 692 C CA . LEU A 1 90 ? 3.638 -1.028 -17.759 1.00 52.81 90 LEU A CA 1
ATOM 693 C C . LEU A 1 90 ? 3.129 -2.132 -18.702 1.00 52.81 90 LEU A C 1
ATOM 695 O O . LEU A 1 90 ? 3.572 -3.279 -18.627 1.00 52.81 90 LEU A O 1
ATOM 699 N N . ILE A 1 91 ? 2.171 -1.813 -19.574 1.00 52.75 91 ILE A N 1
ATOM 700 C CA . ILE A 1 91 ? 1.720 -2.745 -20.611 1.00 52.75 91 ILE A CA 1
ATOM 701 C C . ILE A 1 91 ? 2.829 -2.803 -21.663 1.00 52.75 91 ILE A C 1
ATOM 703 O O . ILE A 1 91 ? 2.947 -1.914 -22.507 1.00 52.75 91 ILE A O 1
ATOM 707 N N . VAL A 1 92 ? 3.676 -3.829 -21.581 1.00 50.28 92 VAL A N 1
ATOM 708 C CA . VAL A 1 92 ? 4.637 -4.148 -22.641 1.00 50.28 92 VAL A CA 1
ATOM 709 C C . VAL A 1 92 ? 3.841 -4.763 -23.794 1.00 50.28 92 VAL A C 1
ATOM 711 O O . VAL A 1 92 ? 3.399 -5.906 -23.690 1.00 50.28 92 VAL A O 1
ATOM 714 N N . ASN A 1 93 ? 3.604 -3.975 -24.845 1.00 41.88 93 ASN A N 1
ATOM 715 C CA . ASN A 1 93 ? 3.098 -4.470 -26.131 1.00 41.88 93 ASN A CA 1
ATOM 716 C C . ASN A 1 93 ? 4.201 -5.187 -26.910 1.00 41.88 93 ASN A C 1
ATOM 718 O O . ASN A 1 93 ? 5.333 -4.651 -26.941 1.00 41.88 93 ASN A O 1
#

Organism: NCBI:txid2559571

Foldseek 3Di:
DPVVVCVVVVVVVVVVVVVVVVVPPPVDFDWAKWWWDDPVDPAIDIDIDTCVRWPQDPLQWTDWDDDPNDITTIGRDSPLVPRPPRVPPPPDD

pLDDT: mean 70.45, std 11.53, range [41.88, 89.0]

Sequence (93 aa):
MKLKMFKVILPVVVFIFASALCSFTVNSDIPRVAYYDDPNIAGVQEVTITCLTCSITGTGDLCKIQVGPFHYQLYSTSDLDLVQNNELKLIVN